Protein AF-A0A961VKM6-F1 (afdb_monomer_lite)

Foldseek 3Di:
DADPPAQAALGVPVPCVQQQQDWDADPVRDIDRSCDDPVSCVVCVVPPNNDDDCVSGFFDKDWPVVCQVPPDDDPDHTDTFIAGPVPRDTDPDGDDHNHRVVPD

pLDDT: mean 93.12, std 5.62, range [55.0, 97.25]

Sequence (104 aa):
VETKPGVGYPREWENQDRWNGGWRRKRNGRIEPQMGAKWRILANIFANPDLPEIDDYYEPFTFDYEHLHTAKESKAFPTARPRSLVSGERMEKIEWGPNWEEIL

Structure (mmCIF, N/CA/C/O backbone):
data_AF-A0A961VKM6-F1
#
_entry.id   AF-A0A961VKM6-F1
#
loop_
_atom_site.group_PDB
_atom_site.id
_atom_site.type_symbol
_atom_site.label_atom_id
_atom_site.label_alt_id
_atom_site.label_comp_id
_atom_site.label_asym_id
_atom_site.label_entity_id
_atom_site.label_seq_id
_atom_site.pdbx_PDB_ins_code
_atom_site.Cartn_x
_atom_site.Cartn_y
_atom_site.Cartn_z
_atom_site.occupancy
_atom_site.B_iso_or_equiv
_atom_site.auth_seq_id
_atom_site.auth_comp_id
_atom_site.auth_asym_id
_atom_site.auth_atom_id
_atom_site.pdbx_PDB_model_num
ATOM 1 N N . VAL A 1 1 ? 5.205 9.506 4.277 1.00 85.56 1 VAL A N 1
ATOM 2 C CA . VAL A 1 1 ? 4.832 10.934 4.406 1.00 85.56 1 VAL A CA 1
ATOM 3 C C . VAL A 1 1 ? 3.679 11.142 3.452 1.00 85.56 1 VAL A C 1
ATOM 5 O O . VAL A 1 1 ? 3.701 10.501 2.414 1.00 85.56 1 VAL A O 1
ATOM 8 N N . GLU A 1 2 ? 2.676 11.933 3.820 1.00 86.75 2 GLU A N 1
ATOM 9 C CA . GLU A 1 2 ? 1.498 12.178 2.981 1.00 86.75 2 GLU A CA 1
ATOM 10 C C . GLU A 1 2 ? 1.392 13.673 2.689 1.00 86.75 2 GLU A C 1
ATOM 12 O O . GLU A 1 2 ? 1.535 14.490 3.605 1.00 86.75 2 GLU A O 1
ATOM 17 N N . THR A 1 3 ? 1.131 14.024 1.431 1.00 89.88 3 THR A N 1
ATOM 18 C CA . THR A 1 3 ? 0.787 15.394 1.037 1.00 89.88 3 THR A CA 1
ATOM 19 C C . THR A 1 3 ? -0.698 15.632 1.312 1.00 89.88 3 THR A C 1
ATOM 21 O O . THR A 1 3 ? -1.532 14.757 1.080 1.00 89.88 3 THR A O 1
ATOM 24 N N . LYS A 1 4 ? -1.043 16.815 1.834 1.00 88.44 4 LYS A N 1
ATOM 25 C CA . LYS A 1 4 ? -2.437 17.237 2.030 1.00 88.44 4 LYS A CA 1
ATOM 26 C C . LYS A 1 4 ? -2.747 18.449 1.138 1.00 88.44 4 LYS A C 1
ATOM 28 O O . LYS A 1 4 ? -1.909 19.348 1.074 1.00 88.44 4 LYS A O 1
ATOM 33 N N . PRO A 1 5 ? -3.949 18.531 0.531 1.00 89.50 5 PRO A N 1
ATOM 34 C CA . PRO A 1 5 ? -5.054 17.561 0.600 1.00 89.50 5 PRO A CA 1
ATOM 35 C C . PRO A 1 5 ? -4.763 16.266 -0.187 1.00 89.50 5 PRO A C 1
ATOM 37 O O . PRO A 1 5 ? -4.171 16.328 -1.256 1.00 89.50 5 PRO A O 1
ATOM 40 N N . GLY A 1 6 ? -5.185 15.110 0.343 1.00 88.75 6 GLY A N 1
ATOM 41 C CA . GLY A 1 6 ? -4.947 13.786 -0.254 1.00 88.75 6 GLY A CA 1
ATOM 42 C C . GLY A 1 6 ? -5.619 12.655 0.537 1.00 88.75 6 GLY A C 1
ATOM 43 O O . GLY A 1 6 ? -5.925 12.837 1.725 1.00 88.75 6 GLY A O 1
ATOM 44 N N . VAL A 1 7 ? -5.865 11.515 -0.117 1.00 91.19 7 VAL A N 1
ATOM 45 C CA . VAL A 1 7 ? -6.515 10.324 0.465 1.00 91.19 7 VAL A CA 1
ATOM 46 C C . VAL A 1 7 ? -5.585 9.498 1.357 1.00 91.19 7 VAL A C 1
ATOM 48 O O . VAL A 1 7 ? -6.078 8.733 2.186 1.00 91.19 7 VAL A O 1
ATOM 51 N N . GLY A 1 8 ? -4.267 9.668 1.227 1.00 92.06 8 GLY A N 1
ATOM 52 C CA . GLY A 1 8 ? -3.270 9.045 2.100 1.00 92.06 8 GLY A CA 1
ATOM 53 C C . GLY A 1 8 ? -2.992 7.570 1.798 1.00 92.06 8 GLY A C 1
ATOM 54 O O . GLY A 1 8 ? -3.350 7.050 0.738 1.00 92.06 8 GLY A O 1
ATOM 55 N N . TYR A 1 9 ? -2.313 6.897 2.732 1.00 91.50 9 TYR A N 1
ATOM 56 C CA . TYR A 1 9 ? -1.841 5.523 2.571 1.00 91.50 9 TYR A CA 1
ATOM 57 C C . TYR A 1 9 ? -2.101 4.661 3.827 1.00 91.50 9 TYR A C 1
ATOM 59 O O . TYR A 1 9 ? -1.476 4.893 4.865 1.00 91.50 9 TYR A O 1
ATOM 67 N N . PRO A 1 10 ? -2.949 3.615 3.763 1.00 92.88 10 PRO A N 1
ATOM 68 C CA . PRO A 1 10 ? -3.757 3.181 2.618 1.00 92.88 10 PRO A CA 1
ATOM 69 C C . PRO A 1 10 ? -4.822 4.216 2.234 1.00 92.88 10 PRO A C 1
ATOM 71 O O . PRO A 1 10 ? -5.119 5.136 2.999 1.00 92.88 10 PRO A O 1
ATOM 74 N N . ARG A 1 11 ? -5.398 4.067 1.040 1.00 93.06 11 ARG A N 1
ATOM 75 C CA . ARG A 1 11 ? -6.384 5.004 0.492 1.00 93.06 11 ARG A CA 1
ATOM 76 C C . ARG A 1 11 ? -7.539 5.224 1.473 1.00 93.06 11 ARG A C 1
ATOM 78 O O . ARG A 1 11 ? -8.183 4.280 1.922 1.00 93.06 11 ARG A O 1
ATOM 85 N N . GLU A 1 12 ? -7.816 6.490 1.773 1.00 94.56 12 GLU A N 1
ATOM 86 C CA . GLU A 1 12 ? -8.858 6.935 2.702 1.00 94.56 12 GLU A CA 1
ATOM 87 C C . GLU A 1 12 ? -8.712 6.396 4.133 1.00 94.56 12 GLU A C 1
ATOM 89 O O . GLU A 1 12 ? -9.723 6.216 4.808 1.00 94.56 12 GLU A O 1
ATOM 94 N N . TRP A 1 13 ? -7.505 6.120 4.638 1.00 95.00 13 TRP A N 1
ATOM 95 C CA . TRP A 1 13 ? -7.324 5.547 5.986 1.00 95.00 13 TRP A CA 1
ATOM 96 C C . TRP A 1 13 ? -8.004 6.353 7.113 1.00 95.00 13 TRP A C 1
ATOM 98 O O . TRP A 1 13 ? -8.356 5.796 8.155 1.00 95.00 13 TRP A O 1
ATOM 108 N N . GLU A 1 14 ? -8.240 7.654 6.908 1.00 95.56 14 GLU A N 1
ATOM 109 C CA . GLU A 1 14 ? -8.953 8.537 7.840 1.00 95.56 14 GLU A CA 1
ATOM 110 C C . GLU A 1 14 ? -10.476 8.269 7.892 1.00 95.56 14 GLU A C 1
ATOM 112 O O . GLU A 1 14 ? -11.119 8.585 8.897 1.00 95.56 14 GLU A O 1
ATOM 117 N N . ASN A 1 15 ? -11.060 7.631 6.872 1.00 95.62 15 ASN A N 1
ATOM 118 C CA . ASN A 1 15 ? -12.491 7.345 6.752 1.00 95.62 15 ASN A CA 1
ATOM 119 C C . ASN A 1 15 ? -12.926 6.163 7.642 1.00 95.62 15 ASN A C 1
ATOM 121 O O . ASN A 1 15 ? -12.958 5.005 7.221 1.00 95.62 15 ASN A O 1
ATOM 125 N N . GLN A 1 16 ? -13.305 6.452 8.890 1.00 94.50 16 GLN A N 1
ATOM 126 C CA . GLN A 1 16 ? -13.716 5.413 9.845 1.00 94.50 16 GLN A CA 1
ATOM 127 C C . GLN A 1 16 ? -15.116 4.837 9.590 1.00 94.50 16 GLN A C 1
ATOM 129 O O . GLN A 1 16 ? -15.444 3.804 10.173 1.00 94.50 16 GLN A O 1
ATOM 134 N N . ASP A 1 17 ? -15.916 5.448 8.709 1.00 93.25 17 ASP A N 1
ATOM 135 C CA . ASP A 1 17 ? -17.174 4.850 8.240 1.00 93.25 17 ASP A CA 1
ATOM 136 C C . ASP A 1 17 ? -16.909 3.676 7.283 1.00 93.25 17 ASP A C 1
ATOM 138 O O . ASP A 1 17 ? -17.726 2.759 7.185 1.00 93.25 17 ASP A O 1
ATOM 142 N N . ARG A 1 18 ? -15.740 3.673 6.624 1.00 92.31 18 ARG A N 1
ATOM 143 C CA . ARG A 1 18 ? -15.242 2.571 5.795 1.00 92.31 18 ARG A CA 1
ATOM 144 C C . ARG A 1 18 ? -14.412 1.573 6.602 1.00 92.31 18 ARG A C 1
ATOM 146 O O . ARG A 1 18 ? -14.694 0.382 6.567 1.00 92.31 18 ARG A O 1
ATOM 153 N N . TRP A 1 19 ? -13.399 2.057 7.322 1.00 95.19 19 TRP A N 1
ATOM 154 C CA . TRP A 1 19 ? -12.371 1.204 7.938 1.00 95.19 19 TRP A CA 1
ATOM 155 C C . TRP A 1 19 ? -12.715 0.672 9.323 1.00 95.19 19 TRP A C 1
ATOM 157 O O . TRP A 1 19 ? -12.028 -0.208 9.835 1.00 95.19 19 TRP A O 1
ATOM 167 N N . ASN A 1 20 ? -13.756 1.218 9.957 1.00 95.31 20 ASN A N 1
ATOM 168 C CA . ASN A 1 20 ? -14.206 0.806 11.284 1.00 95.31 20 ASN A CA 1
ATOM 169 C C . ASN A 1 20 ? -13.082 0.771 12.340 1.00 95.31 20 ASN A C 1
ATOM 171 O O . ASN A 1 20 ? -13.133 -0.014 13.292 1.00 95.31 20 ASN A O 1
ATOM 175 N N . GLY A 1 21 ? -12.077 1.639 12.201 1.00 94.88 21 GLY A N 1
ATOM 176 C CA . GLY A 1 21 ? -10.978 1.768 13.144 1.00 94.88 21 GLY A CA 1
ATOM 177 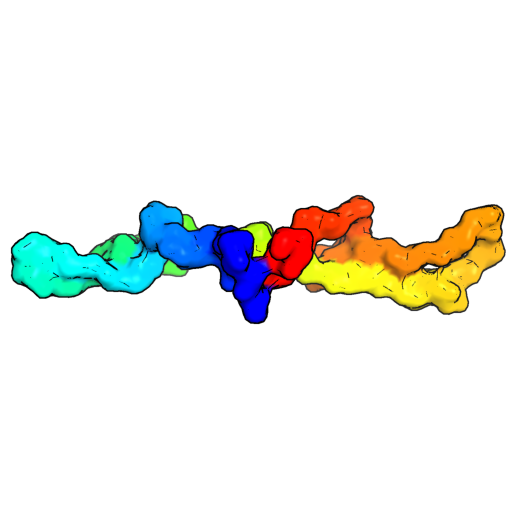C C . GLY A 1 21 ? -11.379 2.515 14.417 1.00 94.88 21 GLY A C 1
ATOM 178 O O . GLY A 1 21 ? -12.379 3.232 14.491 1.00 94.88 21 GLY A O 1
ATOM 179 N N . GLY A 1 22 ? -10.572 2.346 15.464 1.00 96.19 22 GLY A N 1
ATOM 180 C CA . GLY A 1 22 ? -10.736 3.070 16.723 1.00 96.19 22 GLY A CA 1
ATOM 181 C C . GLY A 1 22 ? -11.925 2.617 17.581 1.00 96.19 22 GLY A C 1
ATOM 182 O O . GLY A 1 22 ? -12.340 1.454 17.583 1.00 96.19 22 GLY A O 1
ATOM 183 N N . TRP A 1 23 ? -12.435 3.552 18.386 1.00 96.19 23 TRP A N 1
ATOM 184 C CA . TRP A 1 23 ? -13.429 3.305 19.432 1.00 96.19 23 TRP A CA 1
ATOM 185 C C . TRP A 1 23 ? -14.605 4.267 19.304 1.00 96.19 23 TRP A C 1
ATOM 187 O O . TRP A 1 23 ? -14.413 5.455 19.052 1.00 96.19 23 TRP A O 1
ATOM 197 N N . ARG A 1 24 ? -15.814 3.786 19.605 1.00 95.12 24 ARG A N 1
ATOM 198 C CA . ARG A 1 24 ? -16.999 4.633 19.779 1.00 95.12 24 ARG A CA 1
ATOM 199 C C . ARG A 1 24 ? -17.526 4.612 21.197 1.00 95.12 24 ARG A C 1
ATOM 201 O O . ARG A 1 24 ? -17.514 3.591 21.887 1.00 95.12 24 ARG A O 1
ATOM 208 N N . ARG A 1 25 ? -18.071 5.752 21.613 1.00 96.06 25 ARG A N 1
ATOM 209 C CA . ARG A 1 25 ? -18.767 5.906 22.889 1.00 96.06 25 ARG A CA 1
ATOM 210 C C . ARG A 1 25 ? -20.262 5.671 22.701 1.00 96.06 25 ARG A C 1
ATOM 212 O O . ARG A 1 25 ? -20.928 6.371 21.943 1.00 96.06 25 ARG A O 1
ATOM 219 N N . LYS A 1 26 ? -20.812 4.704 23.428 1.00 94.56 26 LYS A N 1
ATOM 220 C CA . LYS A 1 26 ? -22.251 4.430 23.472 1.00 94.56 26 LYS A CA 1
ATOM 221 C C . LYS A 1 26 ? -22.999 5.513 24.243 1.00 94.56 26 LYS A C 1
ATOM 223 O O . LYS A 1 26 ? -22.441 6.190 25.105 1.00 94.56 26 LYS A O 1
ATOM 228 N N . ARG A 1 27 ? -24.319 5.575 24.035 1.00 95.44 27 ARG A N 1
ATOM 229 C CA . ARG A 1 27 ? -25.235 6.439 24.808 1.00 95.44 27 ARG A CA 1
ATOM 230 C C . ARG A 1 27 ? -25.157 6.201 26.321 1.00 95.44 27 ARG A C 1
ATOM 232 O O . ARG A 1 27 ? -25.331 7.133 27.091 1.00 95.44 27 ARG A O 1
ATOM 239 N N . ASN A 1 28 ? -24.847 4.974 26.744 1.00 95.62 28 ASN A N 1
ATOM 240 C CA . ASN A 1 28 ? -24.661 4.616 28.155 1.00 95.62 28 ASN A CA 1
ATOM 241 C C . ASN A 1 28 ? -23.257 4.951 28.705 1.00 95.62 28 ASN A C 1
ATOM 243 O O . ASN A 1 28 ? -22.904 4.505 29.792 1.00 95.62 28 ASN A O 1
ATOM 247 N N . GLY A 1 29 ? -22.432 5.672 27.942 1.00 96.12 29 GLY A N 1
ATOM 248 C CA . GLY A 1 29 ? -21.093 6.102 28.337 1.00 96.12 29 GLY A CA 1
ATOM 249 C C . GLY A 1 29 ? -19.992 5.048 28.196 1.00 96.12 29 GLY A C 1
ATOM 250 O O . GLY A 1 29 ? -18.823 5.415 28.273 1.00 96.12 29 GLY A O 1
ATOM 251 N N . ARG A 1 30 ? -20.324 3.772 27.951 1.00 95.88 30 ARG A N 1
ATOM 252 C CA . ARG A 1 30 ? -19.325 2.719 27.703 1.00 95.88 30 ARG A CA 1
ATOM 253 C C . ARG A 1 30 ? -18.686 2.890 26.325 1.00 95.88 30 ARG A C 1
ATOM 255 O O . ARG A 1 30 ? -19.348 3.330 25.387 1.00 95.88 30 ARG A O 1
ATOM 262 N N . ILE A 1 31 ? -17.429 2.484 26.198 1.00 96.06 31 ILE A N 1
ATOM 263 C CA . ILE A 1 31 ? -16.717 2.433 24.918 1.00 96.06 31 ILE A CA 1
ATOM 264 C C . ILE A 1 31 ? -16.791 1.032 24.310 1.00 96.06 31 ILE A C 1
ATOM 266 O O . ILE A 1 31 ? -16.853 0.035 25.032 1.00 96.06 31 ILE A O 1
ATOM 270 N N . GLU A 1 32 ? -16.797 0.954 22.986 1.00 95.56 32 GLU A N 1
ATOM 271 C CA . GLU A 1 32 ? -16.602 -0.291 22.245 1.00 95.56 32 GLU A CA 1
ATOM 272 C C . GLU A 1 32 ? -15.792 -0.042 20.967 1.00 95.56 32 GLU A C 1
ATOM 274 O O . GLU A 1 32 ? -15.807 1.089 20.471 1.00 95.56 32 GLU A O 1
ATOM 279 N N . PRO A 1 33 ? -15.102 -1.059 20.423 1.00 96.38 33 PRO A N 1
ATOM 280 C CA . PRO A 1 33 ? -14.463 -0.949 19.116 1.00 96.38 33 PRO A CA 1
ATOM 281 C C . PRO A 1 33 ? -15.487 -0.588 18.038 1.00 96.38 33 PRO A C 1
ATOM 283 O O . PRO A 1 33 ? -16.612 -1.099 18.057 1.00 96.38 33 PRO A O 1
ATOM 286 N N . GLN A 1 34 ? -15.099 0.260 17.085 1.00 95.12 34 GLN A N 1
ATOM 287 C CA . GLN A 1 34 ? -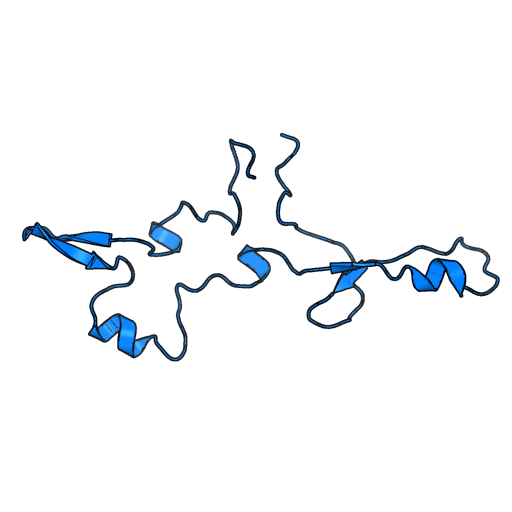15.969 0.628 15.964 1.00 95.12 34 GLN A CA 1
ATOM 288 C C . GLN A 1 34 ? -16.312 -0.601 15.094 1.00 95.12 34 GLN A C 1
ATOM 290 O O . GLN A 1 34 ? -17.475 -0.765 14.722 1.00 95.12 34 GLN A O 1
ATOM 295 N N . MET A 1 35 ? -15.364 -1.542 14.942 1.00 94.06 35 MET A N 1
ATOM 296 C CA . MET A 1 35 ? -15.552 -2.884 14.348 1.00 94.06 35 MET A CA 1
ATOM 297 C C . MET A 1 35 ? -16.696 -3.704 14.982 1.00 94.06 35 MET A C 1
ATOM 299 O O . MET A 1 35 ? -17.268 -4.606 14.361 1.00 94.06 35 MET A O 1
ATOM 303 N N . GLY A 1 36 ? -17.057 -3.405 16.235 1.00 93.06 36 GLY A N 1
ATOM 304 C CA . GLY A 1 36 ? -18.200 -3.984 16.931 1.00 93.06 36 GLY A CA 1
ATOM 305 C C . GLY A 1 36 ? -17.868 -4.664 18.259 1.00 93.06 36 GLY A C 1
ATOM 306 O O . GLY A 1 36 ? -16.758 -4.617 18.785 1.00 93.06 36 GLY A O 1
ATOM 307 N N . ALA A 1 37 ? -18.887 -5.303 18.837 1.00 93.25 37 ALA A N 1
ATOM 308 C CA . ALA A 1 37 ? -18.763 -6.016 20.104 1.00 93.25 37 ALA A CA 1
ATOM 309 C C . ALA A 1 37 ? -17.942 -7.311 19.959 1.00 93.25 37 ALA A C 1
ATOM 311 O O . ALA A 1 37 ? -17.828 -7.875 18.873 1.00 93.25 37 ALA A O 1
ATOM 312 N N . LYS A 1 38 ? -17.453 -7.845 21.087 1.00 93.69 38 LYS A N 1
ATOM 313 C CA . LYS A 1 38 ? -16.579 -9.032 21.145 1.00 93.69 38 LYS A CA 1
ATOM 314 C C . LYS A 1 38 ? -17.064 -10.218 20.296 1.00 93.69 38 LYS A C 1
ATOM 316 O O . LYS A 1 38 ? -16.255 -10.845 19.626 1.00 93.69 38 LYS A O 1
ATOM 321 N N . TRP A 1 39 ? -18.364 -10.522 20.304 1.00 95.00 39 TRP A N 1
ATOM 322 C CA . TRP A 1 39 ? -18.919 -11.640 19.530 1.00 95.00 39 TRP A CA 1
ATOM 323 C C . TRP A 1 39 ? -18.824 -11.420 18.012 1.00 95.00 39 TRP A C 1
ATOM 325 O O . TRP A 1 39 ? -18.546 -12.367 17.289 1.00 95.00 39 TRP A O 1
ATOM 335 N N . ARG A 1 40 ? -19.008 -10.179 17.536 1.00 93.38 40 ARG A N 1
ATOM 336 C CA . ARG A 1 40 ? -18.901 -9.825 16.113 1.00 93.38 40 ARG A CA 1
ATOM 337 C C . ARG A 1 40 ? -17.454 -9.922 15.644 1.00 93.38 40 ARG A C 1
ATOM 339 O O . ARG A 1 40 ? -17.200 -10.494 14.596 1.00 93.38 40 ARG A O 1
ATOM 346 N N . ILE A 1 41 ? -16.513 -9.441 16.459 1.00 94.19 41 ILE A N 1
ATOM 347 C CA . ILE A 1 41 ? -15.075 -9.578 16.179 1.00 94.19 41 ILE A CA 1
ATOM 348 C C . ILE A 1 41 ? -14.693 -11.060 16.063 1.00 94.19 41 ILE A C 1
ATOM 350 O O . ILE A 1 41 ? -14.026 -11.449 15.112 1.00 94.19 41 ILE A O 1
ATOM 354 N N . LEU A 1 42 ? -15.155 -11.902 16.996 1.00 95.44 42 LEU A N 1
ATOM 355 C CA . LEU A 1 42 ? -14.889 -13.344 16.955 1.00 95.44 42 LEU A CA 1
ATOM 356 C C . LEU A 1 42 ? -15.517 -14.028 15.733 1.00 95.44 42 LEU A C 1
ATOM 358 O O . LEU A 1 42 ? -14.893 -14.911 15.157 1.00 95.44 42 LEU A O 1
ATOM 362 N N . ALA A 1 43 ? -16.720 -13.619 15.319 1.00 95.56 43 ALA A N 1
ATOM 363 C CA . ALA A 1 43 ? -17.365 -14.152 14.119 1.00 95.56 43 ALA A CA 1
ATOM 364 C C . ALA A 1 43 ? -16.590 -13.819 12.828 1.00 95.56 43 ALA A C 1
ATOM 366 O O . ALA A 1 43 ? -16.611 -14.610 11.890 1.00 95.56 43 ALA A O 1
ATOM 367 N N . ASN A 1 44 ? -15.864 -12.698 12.806 1.00 95.62 44 ASN A N 1
ATOM 368 C CA . ASN A 1 44 ? -15.100 -12.220 11.650 1.00 95.62 44 ASN A CA 1
ATOM 369 C C . ASN A 1 44 ? -13.615 -12.635 11.671 1.00 95.62 44 ASN A C 1
ATOM 371 O O . ASN A 1 44 ? -12.832 -12.150 10.860 1.00 95.62 44 ASN A O 1
ATOM 375 N N . ILE A 1 45 ? -13.188 -13.518 12.584 1.00 94.69 45 ILE A N 1
ATOM 376 C CA . ILE A 1 45 ? -11.762 -13.868 12.727 1.00 94.69 45 ILE A CA 1
ATOM 377 C C . ILE A 1 45 ? -11.181 -14.579 11.494 1.00 94.69 45 ILE A C 1
ATOM 379 O O . ILE A 1 45 ? -9.997 -14.436 11.205 1.00 94.69 45 ILE A O 1
ATOM 383 N N . PHE A 1 46 ? -12.003 -15.340 10.769 1.00 96.25 46 PHE A N 1
ATOM 384 C CA . PHE A 1 46 ? -11.564 -16.104 9.595 1.00 96.25 46 PHE A CA 1
ATOM 385 C C . PHE A 1 46 ? -11.556 -15.279 8.306 1.00 96.25 46 PHE A C 1
ATOM 387 O O . PHE A 1 46 ? -10.845 -15.624 7.368 1.00 96.25 46 PHE A O 1
ATOM 394 N N . ALA A 1 47 ? -12.347 -14.210 8.259 1.00 95.44 47 ALA A N 1
ATOM 395 C CA . ALA A 1 47 ? -12.419 -13.281 7.144 1.00 95.44 47 ALA A CA 1
ATOM 396 C C . ALA A 1 47 ? -12.865 -11.927 7.696 1.00 95.44 47 ALA A C 1
ATOM 398 O O . ALA A 1 47 ? -14.031 -11.749 8.056 1.00 95.44 47 ALA A O 1
ATOM 399 N N . ASN A 1 48 ? -11.920 -10.996 7.814 1.00 95.00 48 ASN A N 1
ATOM 400 C CA . ASN A 1 48 ? -12.200 -9.673 8.348 1.00 95.00 48 ASN A CA 1
ATOM 401 C C . ASN A 1 48 ? -12.712 -8.759 7.218 1.00 95.00 48 ASN A C 1
ATOM 403 O O . ASN A 1 48 ? -11.915 -8.418 6.348 1.00 95.00 48 ASN A O 1
ATOM 407 N N . PRO A 1 49 ? -13.993 -8.336 7.227 1.00 92.56 49 PRO A N 1
ATOM 408 C CA . PRO A 1 49 ? -14.540 -7.456 6.191 1.00 92.56 49 PRO A CA 1
ATOM 409 C C . PRO A 1 49 ? -13.984 -6.026 6.250 1.00 92.56 49 PRO A C 1
ATOM 411 O O . PRO A 1 49 ? -14.168 -5.275 5.301 1.00 92.56 49 PRO A O 1
ATOM 414 N N . ASP A 1 50 ? -13.335 -5.649 7.355 1.00 92.69 50 ASP A N 1
ATOM 415 C CA . ASP A 1 50 ? -12.763 -4.316 7.569 1.00 92.69 50 ASP A CA 1
ATOM 416 C C . ASP A 1 50 ? -11.256 -4.268 7.236 1.00 92.69 50 ASP A C 1
ATOM 418 O O . ASP A 1 50 ? -10.605 -3.244 7.438 1.00 92.69 50 ASP A O 1
ATOM 422 N N . LEU A 1 51 ? -10.666 -5.389 6.800 1.00 93.44 51 LEU A N 1
ATOM 423 C CA . LEU A 1 51 ? -9.242 -5.469 6.478 1.00 93.44 51 LEU A CA 1
ATOM 424 C C . LEU A 1 51 ? -8.970 -4.793 5.122 1.00 93.44 51 LEU A C 1
ATOM 426 O O . LEU A 1 51 ? -9.561 -5.225 4.135 1.00 93.44 51 LEU A O 1
ATOM 430 N N . PRO A 1 52 ? -8.067 -3.795 5.044 1.00 94.25 52 PRO A N 1
ATOM 431 C CA . PRO A 1 52 ? -7.647 -3.233 3.764 1.00 94.25 52 PRO A CA 1
ATOM 432 C C . PRO A 1 52 ? -6.999 -4.288 2.870 1.00 94.25 52 PRO A C 1
ATOM 434 O O . PRO A 1 52 ? -6.192 -5.101 3.333 1.00 94.25 52 PRO A O 1
ATOM 437 N N . GLU A 1 53 ? -7.336 -4.252 1.586 1.00 94.25 53 GLU A N 1
ATOM 438 C CA . GLU A 1 53 ? -6.747 -5.125 0.578 1.00 94.25 53 GLU A CA 1
ATOM 439 C C . GLU A 1 53 ? -5.412 -4.554 0.085 1.00 94.25 53 GLU A C 1
ATOM 441 O O . GLU A 1 53 ? -5.077 -3.392 0.324 1.00 94.25 53 GLU A O 1
ATOM 446 N N . ILE A 1 54 ? -4.622 -5.365 -0.624 1.00 92.62 54 ILE A N 1
ATOM 447 C CA . ILE A 1 54 ? -3.339 -4.903 -1.176 1.00 92.62 54 ILE A CA 1
ATOM 448 C C . ILE A 1 54 ? -3.519 -3.698 -2.105 1.00 92.62 54 ILE A C 1
ATOM 450 O O . ILE A 1 54 ? -2.698 -2.782 -2.094 1.00 92.62 54 ILE A O 1
ATOM 454 N N . ASP A 1 55 ? -4.638 -3.651 -2.823 1.00 90.75 55 ASP A N 1
ATOM 455 C CA . ASP A 1 55 ? -4.967 -2.560 -3.729 1.00 90.75 55 ASP A CA 1
ATOM 456 C C . ASP A 1 55 ? -5.259 -1.259 -2.976 1.00 90.75 55 ASP A C 1
ATOM 458 O O . ASP A 1 55 ? -5.000 -0.177 -3.502 1.00 90.75 55 ASP A O 1
ATOM 462 N N . ASP A 1 56 ? -5.732 -1.307 -1.729 1.00 93.38 56 ASP A N 1
ATOM 463 C CA . ASP A 1 56 ? -5.892 -0.103 -0.905 1.00 93.38 56 ASP A CA 1
ATOM 464 C C . ASP A 1 56 ? -4.548 0.541 -0.553 1.00 93.38 56 ASP A C 1
ATOM 466 O O . ASP A 1 56 ? -4.489 1.742 -0.287 1.00 93.38 56 ASP A O 1
ATOM 470 N N . TYR A 1 57 ? -3.468 -0.238 -0.609 1.00 93.25 57 TYR A N 1
ATOM 471 C CA . TYR A 1 57 ? -2.099 0.236 -0.499 1.00 93.25 57 TYR A CA 1
ATOM 472 C C . TYR A 1 57 ? -1.515 0.541 -1.877 1.00 93.25 57 TYR A C 1
ATOM 474 O O . TYR A 1 57 ? -1.475 1.704 -2.260 1.00 93.25 57 TYR A O 1
ATOM 482 N N . TYR A 1 58 ? -1.006 -0.488 -2.559 1.00 93.38 58 TYR A N 1
ATOM 483 C CA . TYR A 1 58 ? -0.497 -0.559 -3.932 1.00 93.38 58 TYR A CA 1
ATOM 484 C C . TYR A 1 58 ? 0.023 -1.986 -4.173 1.00 93.38 58 TYR A C 1
ATOM 486 O O . TYR A 1 58 ? 0.461 -2.643 -3.227 1.00 93.38 58 TYR A O 1
ATOM 494 N N . GLU A 1 59 ? 0.072 -2.444 -5.426 1.00 94.56 59 GLU A N 1
ATOM 495 C CA . GLU A 1 59 ? 0.822 -3.654 -5.778 1.00 94.56 59 GLU A CA 1
ATOM 496 C C . GLU A 1 59 ? 2.331 -3.339 -5.804 1.00 94.56 59 GLU A C 1
ATOM 498 O O . GLU A 1 59 ? 2.771 -2.545 -6.645 1.00 94.56 59 GLU A O 1
ATOM 503 N N . PRO A 1 60 ? 3.161 -3.921 -4.914 1.00 95.50 60 PRO A N 1
ATOM 504 C CA . PRO A 1 60 ? 4.590 -3.653 -4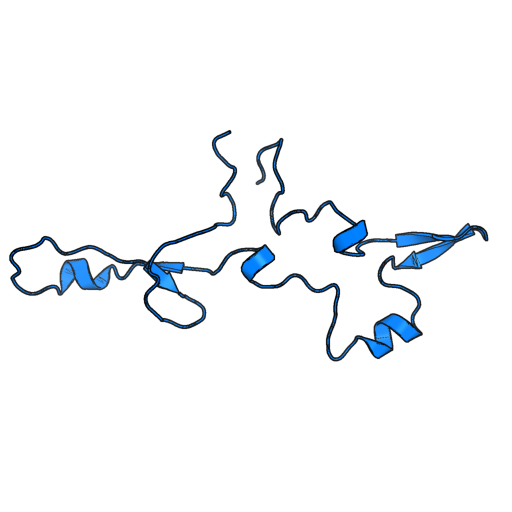.921 1.00 95.50 60 PRO A CA 1
ATOM 505 C C . PRO A 1 60 ? 5.231 -4.149 -6.215 1.00 95.50 60 PRO A C 1
ATOM 507 O O . PRO A 1 60 ? 5.030 -5.293 -6.621 1.00 95.50 60 PRO A O 1
ATOM 510 N N . PHE A 1 61 ? 6.040 -3.300 -6.842 1.00 96.38 61 PHE A N 1
ATOM 511 C CA . PHE A 1 61 ? 6.653 -3.586 -8.133 1.00 96.38 61 PHE A CA 1
ATOM 512 C C . PHE A 1 61 ? 8.163 -3.353 -8.124 1.00 96.38 61 PHE A C 1
ATOM 514 O O . PHE A 1 61 ? 8.710 -2.590 -7.329 1.00 96.38 61 PHE A O 1
ATOM 521 N N . THR A 1 62 ? 8.832 -4.014 -9.060 1.00 96.81 62 THR A N 1
ATOM 522 C CA . THR A 1 62 ? 10.232 -3.794 -9.428 1.00 96.81 62 THR A CA 1
ATOM 523 C C . THR A 1 62 ? 10.338 -3.648 -10.945 1.00 96.81 62 THR A C 1
ATOM 525 O O . THR A 1 62 ? 9.333 -3.731 -11.650 1.00 96.81 62 THR A O 1
ATOM 528 N N . PHE A 1 63 ? 11.541 -3.448 -11.474 1.00 96.94 63 PHE A N 1
ATOM 529 C CA . PHE A 1 63 ? 11.789 -3.427 -12.912 1.00 96.94 63 PHE A CA 1
ATOM 530 C C . PHE A 1 63 ? 12.765 -4.528 -13.318 1.00 96.94 63 PHE A C 1
ATOM 532 O O . PHE A 1 63 ? 13.678 -4.890 -12.578 1.00 96.94 63 PHE A O 1
ATOM 539 N N . ASP A 1 64 ? 12.581 -5.042 -14.532 1.00 95.06 64 ASP A N 1
ATOM 540 C CA . ASP A 1 64 ? 13.462 -6.035 -15.147 1.00 95.06 64 ASP A CA 1
ATOM 541 C C . ASP A 1 64 ? 14.772 -5.382 -15.634 1.00 95.06 64 ASP A C 1
ATOM 543 O O . ASP A 1 64 ? 14.984 -5.163 -16.827 1.00 95.06 64 ASP A O 1
ATOM 547 N N . TYR A 1 65 ? 15.624 -4.968 -14.690 1.00 95.44 65 TYR A N 1
ATOM 548 C CA . TYR A 1 65 ? 16.884 -4.278 -14.989 1.00 95.44 65 TYR A CA 1
ATOM 549 C C . TYR A 1 65 ? 17.905 -5.186 -15.677 1.00 95.44 65 TYR A C 1
ATOM 551 O O . TYR A 1 65 ? 18.681 -4.715 -16.506 1.00 95.44 65 TYR A O 1
ATOM 559 N N . GLU A 1 66 ? 17.895 -6.488 -15.384 1.00 94.06 66 GLU A N 1
ATOM 560 C CA . GLU A 1 66 ? 18.800 -7.460 -16.005 1.00 94.06 66 GLU A CA 1
ATOM 561 C C . GLU A 1 66 ? 18.617 -7.518 -17.527 1.00 94.06 66 GLU A C 1
ATOM 563 O O . GLU A 1 66 ? 19.591 -7.686 -18.269 1.00 94.06 66 GLU A O 1
ATOM 568 N N . HIS A 1 67 ? 17.395 -7.281 -18.015 1.00 93.62 67 HIS A N 1
ATOM 569 C CA . HIS A 1 67 ? 17.122 -7.173 -19.444 1.00 93.62 67 HIS A CA 1
ATOM 570 C C . HIS A 1 67 ? 17.968 -6.090 -20.133 1.00 93.62 67 HIS A C 1
ATOM 572 O O . HIS A 1 67 ? 18.341 -6.260 -21.291 1.00 93.62 67 HIS A O 1
ATOM 578 N N . LEU A 1 68 ? 18.342 -5.011 -19.436 1.00 94.56 68 LEU A N 1
ATOM 579 C CA . LEU A 1 68 ? 19.203 -3.964 -19.999 1.00 94.56 68 LEU A CA 1
ATOM 580 C C . LEU A 1 68 ? 20.641 -4.441 -20.246 1.00 94.56 68 LEU A C 1
ATOM 582 O O . LEU A 1 68 ? 21.318 -3.901 -21.116 1.00 94.56 68 LEU A O 1
ATOM 586 N N . HIS A 1 69 ? 21.104 -5.449 -19.505 1.00 94.81 69 HIS A N 1
ATOM 587 C CA . HIS A 1 69 ? 22.457 -5.999 -19.624 1.00 94.81 69 HIS A CA 1
ATOM 588 C C . HIS A 1 69 ? 22.529 -7.200 -20.570 1.00 94.81 69 HIS A C 1
ATOM 590 O O . HIS A 1 69 ? 23.557 -7.435 -21.201 1.00 94.81 69 HIS A O 1
ATOM 596 N N . THR A 1 70 ? 21.448 -7.975 -20.647 1.00 96.19 70 THR A N 1
ATOM 597 C CA . THR A 1 70 ? 21.418 -9.282 -21.321 1.00 96.19 70 THR A CA 1
ATOM 598 C C . THR A 1 70 ? 20.666 -9.273 -22.653 1.00 96.19 70 THR A C 1
ATOM 600 O O . THR A 1 70 ? 20.679 -10.278 -23.370 1.00 96.19 70 THR A O 1
ATOM 603 N N . ALA A 1 71 ? 20.003 -8.164 -23.007 1.00 94.06 71 ALA A N 1
ATOM 604 C CA . ALA A 1 71 ? 19.270 -8.049 -24.261 1.00 94.06 71 ALA A CA 1
ATOM 605 C C . ALA A 1 71 ? 20.171 -8.313 -25.476 1.00 94.06 71 ALA A C 1
ATOM 607 O O . ALA A 1 71 ? 21.269 -7.775 -25.611 1.00 94.06 71 ALA A O 1
ATOM 608 N N . LYS A 1 72 ? 19.664 -9.139 -26.393 1.00 94.31 72 LYS A N 1
ATOM 609 C CA . LYS A 1 72 ? 20.300 -9.402 -27.686 1.00 94.31 72 LYS A CA 1
ATOM 610 C C . LYS A 1 72 ? 20.076 -8.233 -28.644 1.00 94.31 72 LYS A C 1
ATOM 612 O O . LYS A 1 72 ? 19.191 -7.404 -28.434 1.00 94.31 72 LYS A O 1
ATOM 617 N N . GLU A 1 73 ? 20.848 -8.218 -29.728 1.00 93.75 73 GLU A N 1
ATOM 618 C CA . GLU A 1 73 ? 20.690 -7.240 -30.802 1.00 93.75 73 GLU A CA 1
ATOM 619 C C . GLU A 1 73 ? 19.245 -7.212 -31.323 1.00 93.75 73 GLU A C 1
ATOM 621 O O . GLU A 1 73 ? 18.619 -8.241 -31.586 1.00 93.75 73 GLU A O 1
ATOM 626 N N . SER A 1 74 ? 18.701 -6.004 -31.420 1.00 93.44 74 SER A N 1
ATOM 627 C CA . SER A 1 74 ? 17.296 -5.734 -31.684 1.00 93.44 74 SER A CA 1
ATOM 628 C C . SER A 1 74 ? 17.184 -4.382 -32.387 1.00 93.44 74 SER A C 1
ATOM 630 O O . SER A 1 74 ? 17.984 -3.481 -32.146 1.00 93.44 74 SER A O 1
ATOM 632 N N . LYS A 1 75 ? 16.168 -4.214 -33.243 1.00 94.75 75 LYS A N 1
ATOM 633 C CA . LYS A 1 75 ? 15.886 -2.917 -33.888 1.00 94.75 75 LYS A CA 1
ATOM 634 C C . LYS A 1 75 ? 15.411 -1.856 -32.891 1.00 94.75 75 LYS A C 1
ATOM 636 O O . LYS A 1 75 ? 15.547 -0.668 -33.159 1.00 94.75 75 LYS A O 1
ATOM 641 N N . ALA A 1 76 ? 14.810 -2.287 -31.784 1.00 94.44 76 ALA A N 1
ATOM 6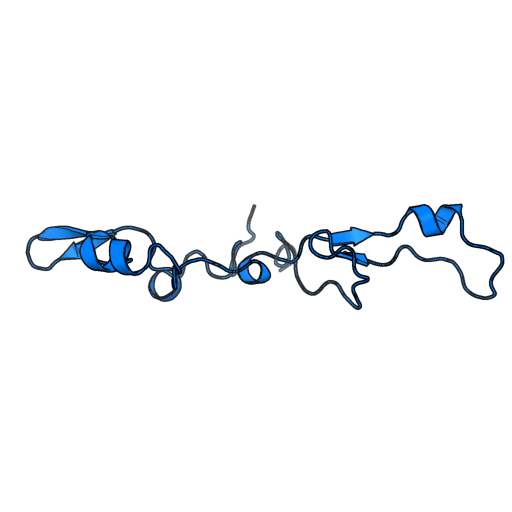42 C CA . ALA A 1 76 ? 14.330 -1.423 -30.715 1.00 94.44 76 ALA A CA 1
ATOM 643 C C . ALA A 1 76 ? 15.274 -1.488 -29.509 1.00 94.44 76 ALA A C 1
ATOM 645 O O . ALA A 1 76 ? 15.812 -2.551 -29.189 1.00 94.44 76 ALA A O 1
ATOM 646 N N . PHE A 1 77 ? 15.438 -0.361 -28.820 1.00 93.94 77 PHE A N 1
ATOM 647 C CA . PHE A 1 77 ? 16.222 -0.307 -27.590 1.00 93.94 77 PHE A CA 1
ATOM 648 C C . PHE A 1 77 ? 15.578 -1.155 -26.480 1.00 93.94 77 PHE A C 1
ATOM 650 O O . PHE A 1 77 ? 14.349 -1.149 -26.353 1.00 93.94 77 PHE A O 1
ATOM 657 N N . PRO A 1 78 ? 16.377 -1.871 -25.667 1.00 94.69 78 PRO A N 1
ATOM 658 C CA . PRO A 1 78 ? 15.857 -2.597 -24.518 1.00 94.69 78 PRO A CA 1
ATOM 659 C C . PRO A 1 78 ? 15.367 -1.622 -23.443 1.00 94.69 78 PRO A C 1
ATOM 661 O O . PRO A 1 78 ? 15.929 -0.546 -23.243 1.00 94.69 78 PRO A O 1
ATOM 664 N N . THR A 1 79 ? 14.321 -2.019 -22.725 1.00 94.62 79 THR A N 1
ATOM 665 C CA . THR A 1 79 ? 13.728 -1.232 -21.634 1.00 94.62 79 THR A CA 1
ATOM 666 C C . THR A 1 79 ? 13.469 -2.122 -20.429 1.00 94.62 79 THR A C 1
ATOM 668 O O . THR A 1 79 ? 12.956 -3.229 -20.601 1.00 94.62 79 THR A O 1
ATOM 671 N N . ALA A 1 80 ? 13.720 -1.625 -19.220 1.00 96.25 80 ALA A N 1
ATOM 672 C CA . ALA A 1 80 ? 13.335 -2.316 -17.995 1.00 96.25 80 ALA A CA 1
ATOM 673 C C . ALA A 1 80 ? 11.833 -2.108 -17.755 1.00 96.25 80 ALA A C 1
ATOM 675 O O . ALA A 1 80 ? 11.387 -0.999 -17.466 1.00 96.25 80 ALA A O 1
ATOM 676 N N . ARG A 1 81 ? 11.034 -3.163 -17.937 1.00 95.44 81 ARG A N 1
ATOM 677 C CA . ARG A 1 81 ? 9.576 -3.110 -17.738 1.00 95.44 81 ARG A CA 1
ATOM 678 C C . ARG A 1 81 ? 9.194 -3.507 -16.311 1.00 95.44 81 ARG A C 1
ATOM 680 O O . ARG A 1 81 ? 9.928 -4.291 -15.705 1.00 95.44 81 ARG A O 1
ATOM 687 N N . PRO A 1 82 ? 8.070 -2.987 -15.787 1.00 97.25 82 PRO A N 1
ATOM 688 C CA . PRO A 1 82 ? 7.647 -3.279 -14.428 1.00 97.25 82 PRO A CA 1
ATOM 689 C C . PRO A 1 82 ? 7.222 -4.743 -14.267 1.00 97.25 82 PRO A C 1
ATOM 691 O O . PRO A 1 82 ? 6.652 -5.355 -15.179 1.00 97.25 82 PRO A O 1
ATOM 694 N N . ARG A 1 83 ? 7.506 -5.292 -13.089 1.00 96.31 83 ARG A N 1
ATOM 695 C CA . ARG A 1 83 ? 7.126 -6.631 -12.642 1.00 96.31 83 ARG A CA 1
ATOM 696 C C . ARG A 1 83 ? 6.555 -6.567 -11.237 1.00 96.31 83 ARG A C 1
ATOM 698 O O . ARG A 1 83 ? 7.094 -5.852 -10.394 1.00 96.31 83 ARG A O 1
ATOM 705 N N . SER A 1 84 ? 5.525 -7.362 -10.992 1.00 96.62 84 SER A N 1
ATOM 706 C CA . SER A 1 84 ? 4.943 -7.529 -9.666 1.00 96.62 84 SER A CA 1
ATOM 707 C C . SER A 1 84 ? 5.922 -8.247 -8.740 1.00 96.62 84 SER A C 1
ATOM 709 O O . SER A 1 84 ? 6.514 -9.258 -9.119 1.00 96.62 84 SER A O 1
ATOM 711 N N . LEU A 1 85 ? 6.078 -7.757 -7.512 1.00 96.25 85 LEU A N 1
ATOM 712 C CA . LEU A 1 85 ? 6.772 -8.479 -6.440 1.00 96.25 85 LEU A CA 1
ATOM 713 C C . LEU A 1 85 ? 5.862 -9.499 -5.741 1.00 96.25 85 LEU A C 1
ATOM 715 O O . LEU A 1 85 ? 6.352 -10.298 -4.947 1.00 96.25 85 LEU A O 1
ATOM 719 N N . VAL A 1 86 ? 4.558 -9.479 -6.031 1.00 95.25 86 VAL A N 1
ATOM 720 C CA . VAL A 1 86 ? 3.572 -10.415 -5.476 1.00 95.25 86 VAL A CA 1
ATOM 721 C C . VAL A 1 86 ? 3.481 -11.659 -6.351 1.00 95.25 86 VAL A C 1
ATOM 723 O O . VAL A 1 86 ? 3.641 -12.772 -5.856 1.00 95.25 86 VAL A O 1
ATOM 726 N N . SER A 1 87 ? 3.259 -11.478 -7.655 1.00 96.19 87 SER A N 1
ATOM 727 C CA . SER A 1 87 ? 3.091 -12.584 -8.607 1.00 96.19 87 SER A CA 1
ATOM 728 C C . SER A 1 87 ? 4.355 -12.904 -9.412 1.00 96.19 87 SER A C 1
ATOM 730 O O . SER A 1 87 ? 4.476 -13.997 -9.958 1.00 96.19 87 SER A O 1
ATOM 732 N N . GLY A 1 88 ? 5.307 -11.969 -9.520 1.00 94.88 88 GLY A N 1
ATOM 733 C CA . GLY A 1 88 ? 6.458 -12.076 -10.431 1.00 94.88 88 GLY A CA 1
ATOM 734 C C . GLY A 1 88 ? 6.121 -11.781 -11.899 1.00 94.88 88 GLY A C 1
ATOM 735 O O . GLY A 1 88 ? 7.017 -11.723 -12.758 1.00 94.88 88 GLY A O 1
ATOM 736 N N . GLU A 1 89 ? 4.839 -11.583 -12.206 1.00 96.38 89 GLU A N 1
ATOM 737 C CA . GLU A 1 89 ? 4.355 -11.359 -13.559 1.00 96.38 89 GLU A CA 1
ATOM 738 C C . GLU A 1 89 ? 4.700 -9.959 -14.064 1.00 96.38 89 GLU A C 1
ATOM 740 O O . GLU A 1 89 ? 4.986 -9.021 -13.314 1.00 96.38 89 GLU A O 1
ATOM 745 N N . ARG A 1 90 ? 4.701 -9.825 -15.389 1.00 95.19 90 ARG A N 1
ATOM 746 C CA . ARG A 1 90 ? 4.930 -8.546 -16.052 1.00 95.19 90 ARG A CA 1
ATOM 747 C C . ARG A 1 90 ? 3.698 -7.667 -15.889 1.00 95.19 90 ARG A C 1
ATOM 749 O O . ARG A 1 90 ? 2.612 -8.064 -16.292 1.00 95.19 90 ARG A O 1
ATOM 756 N N . MET A 1 91 ? 3.904 -6.440 -15.433 1.00 95.88 91 MET A N 1
ATOM 757 C CA . MET A 1 91 ? 2.838 -5.448 -15.357 1.00 95.88 91 MET A CA 1
ATOM 758 C C . MET A 1 91 ? 2.750 -4.673 -16.676 1.00 95.88 91 MET A C 1
ATOM 760 O O . MET A 1 91 ? 3.768 -4.339 -17.301 1.00 95.88 91 MET A O 1
ATOM 764 N N . GLU A 1 92 ? 1.531 -4.381 -17.127 1.00 94.38 92 GLU A N 1
ATOM 765 C CA . GLU A 1 92 ? 1.328 -3.513 -18.292 1.00 94.38 92 GLU A CA 1
ATOM 766 C C . GLU A 1 92 ? 1.649 -2.058 -17.952 1.00 94.38 92 GLU A C 1
ATOM 768 O O . GLU A 1 92 ? 2.368 -1.391 -18.701 1.00 94.38 92 GLU A O 1
ATOM 773 N N . LYS A 1 93 ? 1.170 -1.599 -16.794 1.00 93.75 93 LYS A N 1
ATOM 774 C CA . LYS A 1 93 ? 1.344 -0.247 -16.276 1.00 93.75 93 LYS A CA 1
ATOM 775 C C . LYS A 1 93 ? 1.347 -0.280 -14.745 1.00 93.75 93 LYS A C 1
ATOM 777 O O . LYS A 1 93 ? 0.679 -1.110 -14.145 1.00 93.75 93 LYS A O 1
ATOM 782 N N . ILE A 1 94 ? 2.102 0.626 -14.127 1.00 93.69 94 ILE A N 1
ATOM 783 C CA . ILE A 1 94 ? 1.992 0.914 -12.692 1.00 93.69 94 ILE A CA 1
ATOM 784 C C . ILE A 1 94 ? 0.836 1.898 -12.513 1.00 93.69 94 ILE A C 1
ATOM 786 O O . ILE A 1 94 ? 0.856 2.9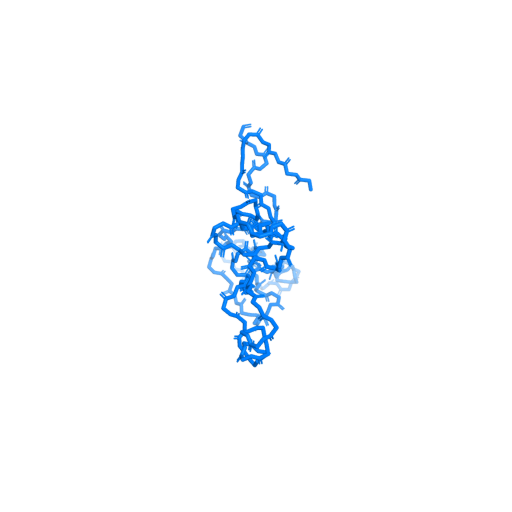81 -13.104 1.00 93.69 94 ILE A O 1
ATOM 790 N N . GLU A 1 95 ? -0.170 1.520 -11.732 1.00 92.94 95 GLU A N 1
ATOM 791 C CA . GLU A 1 95 ? -1.390 2.321 -11.560 1.00 92.94 95 GLU A CA 1
ATOM 792 C C . GLU A 1 95 ? -1.427 3.112 -10.253 1.00 92.94 95 GLU A C 1
ATOM 794 O O . GLU A 1 95 ? -2.197 4.065 -10.140 1.00 92.94 95 GLU A O 1
ATOM 799 N N . TRP A 1 96 ? -0.597 2.734 -9.280 1.00 92.31 96 TRP A N 1
ATOM 800 C CA . TRP A 1 96 ? -0.587 3.353 -7.964 1.00 92.31 96 TRP A CA 1
ATOM 801 C C . TRP A 1 96 ? 0.756 3.163 -7.240 1.00 92.31 96 TRP A C 1
ATOM 803 O O . TRP A 1 96 ? 1.606 2.375 -7.659 1.00 92.31 96 TRP A O 1
ATOM 813 N N . GLY A 1 97 ? 0.950 3.891 -6.138 1.00 90.31 97 GLY A N 1
ATOM 814 C CA . GLY A 1 97 ? 2.130 3.804 -5.283 1.00 90.31 97 GLY A CA 1
ATOM 815 C C . GLY A 1 97 ? 1.923 4.499 -3.932 1.00 90.31 97 GLY A C 1
ATOM 816 O O . GLY A 1 97 ? 0.974 5.265 -3.770 1.00 90.31 97 GLY A O 1
ATOM 817 N N . PRO A 1 98 ? 2.824 4.289 -2.958 1.00 88.44 98 PRO A N 1
ATOM 818 C CA . PRO A 1 98 ? 2.643 4.767 -1.584 1.00 88.44 98 PRO A CA 1
ATOM 819 C C . PRO A 1 98 ? 2.701 6.294 -1.420 1.00 88.44 98 PRO A C 1
ATOM 821 O O . PRO A 1 98 ? 2.349 6.803 -0.362 1.00 88.44 98 PRO A O 1
ATOM 824 N N . ASN A 1 99 ? 3.154 7.024 -2.444 1.00 88.44 99 ASN A N 1
ATOM 825 C CA . ASN A 1 99 ? 3.210 8.487 -2.465 1.00 88.44 99 ASN A CA 1
ATOM 826 C C . ASN A 1 99 ? 2.632 9.054 -3.773 1.00 88.44 99 ASN A C 1
ATOM 828 O O . ASN A 1 99 ? 3.149 10.015 -4.334 1.00 88.44 99 ASN A O 1
ATOM 832 N N . TRP A 1 100 ? 1.596 8.409 -4.319 1.00 88.88 100 TRP A N 1
ATOM 833 C CA . TRP A 1 100 ? 1.042 8.756 -5.635 1.00 88.88 100 TRP A CA 1
ATOM 834 C C . TRP A 1 100 ? 0.502 10.197 -5.724 1.00 88.88 100 TRP A C 1
ATOM 836 O O . TRP A 1 100 ? 0.433 10.768 -6.808 1.00 88.88 100 TRP A O 1
AT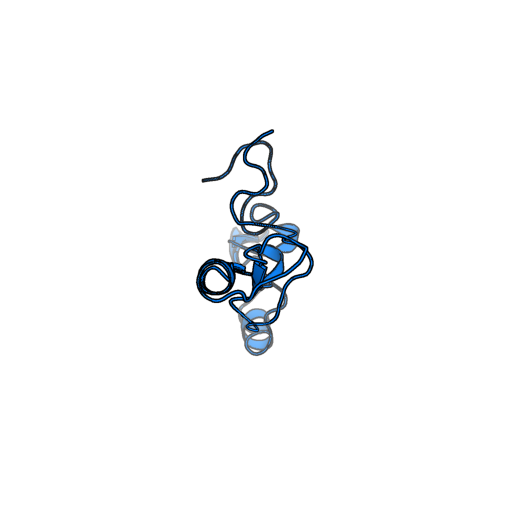OM 846 N N . GLU A 1 101 ? 0.159 10.800 -4.583 1.00 85.69 101 GLU A N 1
ATOM 847 C CA . GLU A 1 101 ? -0.414 12.149 -4.469 1.00 85.69 101 GLU A CA 1
ATOM 848 C C . GLU A 1 101 ? 0.639 13.250 -4.208 1.00 85.69 101 GLU A C 1
ATOM 850 O O . GLU A 1 101 ? 0.285 14.372 -3.858 1.00 85.69 101 GLU A O 1
ATOM 855 N N . GLU A 1 102 ? 1.939 12.956 -4.347 1.00 79.88 102 GLU A N 1
ATOM 856 C CA . GLU A 1 102 ? 3.025 13.847 -3.900 1.00 79.88 102 GLU A CA 1
ATOM 857 C C . GLU A 1 102 ? 3.064 15.233 -4.580 1.00 79.88 102 GLU A C 1
ATOM 859 O O . GLU A 1 102 ? 3.542 16.179 -3.958 1.00 79.88 102 GLU A O 1
ATOM 864 N N . ILE A 1 103 ? 2.570 15.386 -5.816 1.00 61.53 103 ILE A N 1
ATOM 865 C CA . ILE A 1 103 ? 2.781 16.598 -6.642 1.00 61.53 103 ILE A CA 1
ATOM 866 C C . ILE A 1 103 ? 1.456 17.297 -7.001 1.00 61.53 103 ILE A C 1
ATOM 868 O O . ILE A 1 103 ? 1.205 17.628 -8.161 1.00 61.53 103 ILE A O 1
ATOM 872 N N . LEU A 1 104 ? 0.596 17.512 -6.006 1.00 55.00 104 LEU A N 1
ATOM 873 C CA . LEU A 1 104 ? -0.519 18.464 -6.110 1.00 55.00 104 LEU A CA 1
ATOM 874 C C . LEU A 1 104 ? -0.081 19.875 -5.705 1.00 55.00 104 LEU A C 1
ATOM 876 O O . LEU A 1 104 ? 0.549 20.016 -4.633 1.00 55.00 104 LEU A O 1
#

Radius of gyration: 21.12 Å; chains: 1; bounding box: 48×35×62 Å

Secondary structure (DSSP, 8-state):
---SSS-TTTTTTT-HHHH--SEEE-TTS-EEETT--HHHHHHTSSS-TTSPPHHHH---EEE--HHHHHPPP-SS-----EEETTT-PBPS-----TTTTTT-